Protein 2A3M (pdb70)

Nearest PDB structures (foldseek):
  2a3p-assembly1_A  TM=1.007E+00  e=1.423E-23  Oleidesulfovibrio alaskensis G20
  2cth-assembly1_A  TM=9.618E-01  e=1.543E-16  Nitratidesulfovibrio vulgaris str. Hildenborough
  2yyx-assembly1_A  TM=9.703E-01  e=6.599E-16  Nitratidesulfovibrio vulgaris str. 'Miyazaki F'
  1wr5-assembly1_A  TM=9.757E-01  e=1.269E-15  Nitratidesulfovibrio vulgaris str. 'Miyazaki F'
  1j0o-assembly1_A  TM=9.731E-01  e=3.262E-15  Nitratidesulfovibrio vulgaris

InterPro domains:
  IPR002322 Cytochrome c, class III [PR00609] (39-48)
  IPR002322 Cytochrome c, class III [PR00609] (50-57)
  IPR002322 Cytochrome c, class III [PR00609] (100-111)
  IPR002322 Cytochrome c, class III [PR00609] (122-129)
  IPR020942 Class III cytochrome C [PF02085] (22-129)
  IPR036280 Multiheme cytochrome superfamily [SSF48695] (26-130)

B-factor: mean 16.54, std 6.72, range [8.65, 44.81]

Organism: Oleidesulfovibrio alaskensis (strain ATCC BAA-1058 / DSM 17464 / G20) (NCBI:txid207559)

Secondary structure (DSSP, 8-state):
-PPPPS-EEE-SSSS-EEE-GGGGTTS-GGGTS--BTTB---S-TTSTTSS-B--TT--STTBHHHHHH-S--SSS--HHHHHHHHHTT-HHHHHHHT-SSSSSS--

Solvent-accessible surface area: 8059 Å² total; per-residue (Å²): 105,159,71,70,86,76,42,61,78,51,101,82,63,130,82,78,31,114,54,49,31,74,82,55,93,108,116,134,79,53,64,84,58,53,76,68,131,79,139,165,32,107,56,148,56,16,61,92,52,54,25,52,49,90,90,144,68,42,160,48,105,74,0,15,83,76,44,29,46,51,151,168,46,142,130,54,58,12,58,33,19,36,32,38,147,55,2,46,104,68,171,98,66,95,110,52,42,19,25,106,116,138,4,146,35,28,116

Sequence (107 aa):
AEEAPADGLKMENTKMPVIFNHSSSHSSSYQCADCHHPVDGKENLAKCATAGCHDVFDKKDKSVHSYYKIIHDRKATTVATCMSCHLEAAGSDKDLKKELTGCKKSKCHP

CATH classification: 3.90.10.10

Structure (mmCIF, N/CA/C/O backbone):
data_2A3M
#
_entry.id   2A3M
#
_cell.length_a   43.670
_cell.length_b   43.876
_cell.length_c   57.729
_cell.angle_alpha   90.00
_cell.angle_beta   90.00
_cell.angle_gamma   90.00
#
_symmetry.space_group_name_H-M   'P 21 21 21'
#
loop_
_entity.id
_entity.type
_entity.pdbx_description
1 polymer 'COG3005: Nitrate/TMAO reductases, membrane-bound tetraheme cytochrome c subunit'
2 non-polymer 'HEME C'
3 water water
#
loop_
_atom_site.group_PDB
_atom_site.id
_atom_site.type_symbol
_atom_site.lab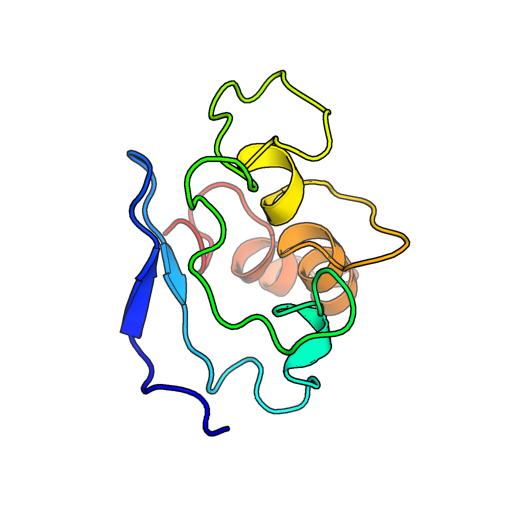el_atom_id
_atom_site.label_alt_id
_atom_site.label_comp_id
_atom_site.label_asym_id
_atom_site.label_entity_id
_atom_site.label_seq_id
_atom_site.pdbx_PDB_ins_code
_atom_site.Cartn_x
_atom_site.Cartn_y
_atom_site.Cartn_z
_atom_site.occupancy
_atom_site.B_iso_or_equiv
_atom_site.auth_seq_id
_atom_site.auth_comp_id
_atom_site.auth_asym_id
_atom_site.auth_atom_id
_atom_site.pdbx_PDB_model_num
ATOM 1 N N . ALA A 1 24 ? 30.316 -11.493 3.796 1.00 18.40 1 ALA A N 1
ATOM 2 C CA . ALA A 1 24 ? 29.469 -11.613 2.573 1.00 14.47 1 ALA A CA 1
ATOM 3 C C . ALA A 1 24 ? 29.589 -10.354 1.738 1.00 14.01 1 ALA A C 1
ATOM 4 O O . ALA A 1 24 ? 29.986 -9.297 2.253 1.00 14.46 1 ALA A O 1
ATOM 6 N N . GLU A 1 25 ? 29.253 -10.471 0.448 1.00 12.30 2 GLU A N 1
ATOM 7 C CA A GLU A 1 25 ? 29.349 -9.369 -0.515 0.50 10.36 2 GLU A CA 1
ATOM 8 C CA B GLU A 1 25 ? 29.346 -9.338 -0.474 0.50 11.66 2 GLU A CA 1
ATOM 9 C C . GLU A 1 25 ? 27.989 -8.739 -0.809 1.00 11.16 2 GLU A C 1
ATOM 10 O O . GLU A 1 25 ? 26.981 -9.443 -0.914 1.00 12.32 2 GLU A O 1
ATOM 21 N N . ALA A 1 26 ? 27.961 -7.416 -0.946 1.00 9.77 3 ALA A N 1
ATOM 22 C CA . ALA A 1 26 ? 26.736 -6.716 -1.319 1.00 11.27 3 ALA A CA 1
ATOM 23 C C . ALA A 1 26 ? 26.346 -7.087 -2.758 1.00 10.79 3 ALA A C 1
ATOM 24 O O . ALA A 1 26 ? 27.221 -7.253 -3.615 1.00 10.82 3 ALA A O 1
ATOM 26 N N . PRO A 1 27 ? 25.031 -7.218 -3.026 1.00 10.64 4 PRO A N 1
ATOM 27 C CA . PRO A 1 27 ? 24.577 -7.492 -4.385 1.00 12.15 4 PRO A CA 1
ATOM 28 C C . PRO A 1 27 ? 24.625 -6.270 -5.288 1.00 11.79 4 PRO A C 1
ATOM 29 O O . PRO A 1 27 ? 24.857 -5.138 -4.833 1.00 11.32 4 PRO A O 1
ATOM 33 N N . ALA A 1 28 ? 24.406 -6.516 -6.575 1.00 11.75 5 ALA A N 1
ATOM 34 C CA . ALA A 1 28 ? 24.418 -5.469 -7.569 1.00 11.23 5 ALA A CA 1
ATOM 35 C C . ALA A 1 28 ? 23.302 -4.477 -7.313 1.00 11.14 5 ALA A C 1
ATOM 36 O O . ALA A 1 28 ? 22.318 -4.781 -6.635 1.00 12.20 5 ALA A O 1
ATOM 38 N N . ASP A 1 29 ? 23.489 -3.280 -7.850 1.00 12.06 6 ASP A N 1
ATOM 39 C CA . ASP A 1 29 ? 22.482 -2.240 -7.806 1.00 12.19 6 ASP A CA 1
ATOM 40 C C . ASP A 1 29 ? 21.223 -2.636 -8.578 1.00 13.56 6 ASP A C 1
ATOM 41 O O . ASP A 1 29 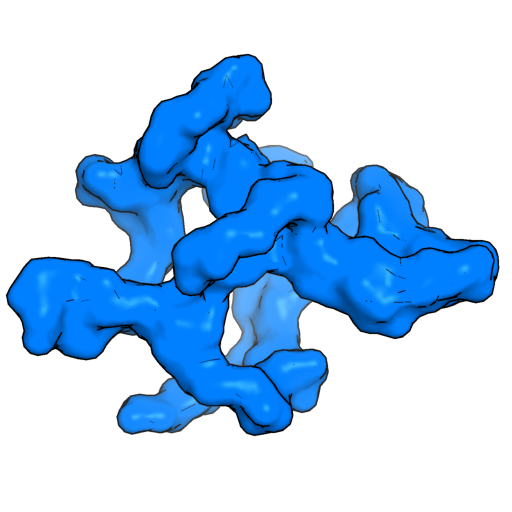? 21.249 -3.554 -9.427 1.00 15.56 6 ASP A O 1
ATOM 46 N N . GLY A 1 30 ? 20.117 -1.949 -8.288 1.00 13.88 7 GLY A N 1
ATOM 47 C CA . GLY A 1 30 ? 18.881 -2.172 -9.036 1.00 14.69 7 GLY A CA 1
ATOM 48 C C . GLY A 1 30 ? 17.918 -3.151 -8.403 1.00 14.60 7 GLY A C 1
ATOM 49 O O . GLY A 1 30 ? 17.001 -3.637 -9.063 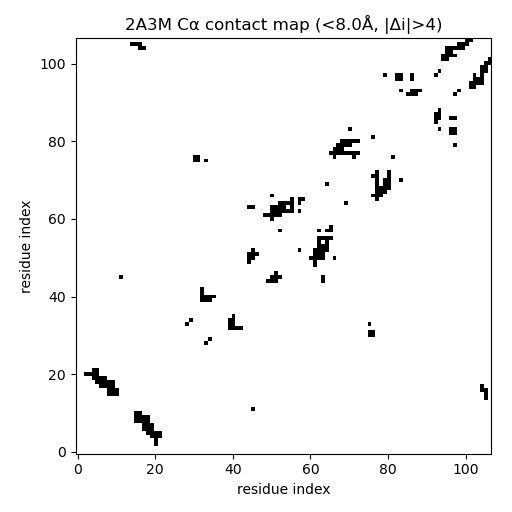1.00 17.36 7 GLY A O 1
ATOM 50 N N . LEU A 1 31 ? 18.110 -3.434 -7.116 1.00 15.47 8 LEU A N 1
ATOM 51 C CA . LEU A 1 31 ? 17.298 -4.406 -6.419 1.00 15.01 8 LEU A CA 1
ATOM 52 C C . LEU A 1 31 ? 15.886 -3.844 -6.223 1.00 15.39 8 LEU A C 1
ATOM 53 O O . LEU A 1 31 ? 15.727 -2.704 -5.791 1.00 18.70 8 LEU A O 1
ATOM 58 N N . LYS A 1 32 ? 14.862 -4.630 -6.550 1.00 17.13 9 LYS A N 1
ATOM 59 C CA . LYS A 1 32 ? 13.476 -4.171 -6.408 1.00 17.87 9 LYS A CA 1
ATOM 60 C C . LYS A 1 32 ? 12.888 -4.624 -5.074 1.00 17.98 9 LYS A C 1
ATOM 61 O O . LYS A 1 32 ? 12.739 -5.829 -4.833 1.00 20.40 9 LYS A O 1
ATOM 64 N N . MET A 1 33 ? 12.578 -3.655 -4.210 1.00 15.55 10 MET A N 1
ATOM 65 C CA . MET A 1 33 ? 11.779 -3.896 -3.007 1.00 14.19 10 MET A CA 1
ATOM 66 C C . MET A 1 33 ? 10.321 -3.788 -3.412 1.00 16.46 10 MET A C 1
ATOM 67 O O . MET A 1 33 ? 9.832 -2.686 -3.709 1.00 14.29 10 MET A O 1
ATOM 72 N N . GLU A 1 34 ? 9.623 -4.923 -3.472 1.00 14.66 11 GLU A N 1
ATOM 73 C CA . GLU A 1 34 ? 8.286 -4.937 -4.071 1.00 16.72 11 GLU A CA 1
ATOM 74 C C . GLU A 1 34 ? 7.247 -5.790 -3.325 1.00 17.28 11 GLU A C 1
ATOM 75 O O . GLU A 1 34 ? 6.509 -6.571 -3.931 1.00 19.17 11 GLU A O 1
ATOM 81 N N . ASN A 1 35 ? 7.173 -5.597 -2.013 1.00 16.03 12 ASN A N 1
ATOM 82 C CA . ASN A 1 35 ? 6.120 -6.203 -1.217 1.00 18.64 12 ASN A CA 1
ATOM 83 C C . ASN A 1 35 ? 4.820 -5.420 -1.289 1.00 20.41 12 ASN A C 1
ATOM 84 O O . ASN A 1 35 ? 3.760 -5.923 -0.902 1.00 23.28 12 ASN A O 1
ATOM 89 N N . THR A 1 36 ? 4.902 -4.195 -1.806 1.00 16.15 13 THR A N 1
ATOM 90 C CA . THR A 1 36 ? 3.767 -3.275 -1.777 1.00 15.88 13 THR A CA 1
ATOM 91 C C . THR A 1 36 ? 3.491 -2.682 -3.148 1.00 14.73 13 THR A C 1
ATOM 92 O O . THR A 1 36 ? 4.221 -2.937 -4.109 1.00 18.60 13 THR A O 1
ATOM 96 N N . LYS A 1 37 ? 2.443 -1.868 -3.221 1.00 13.63 14 LYS A N 1
ATOM 97 C CA . LYS A 1 37 ? 2.087 -1.152 -4.453 1.00 13.84 14 LYS A CA 1
ATOM 98 C C . LYS A 1 37 ? 2.903 0.130 -4.668 1.00 14.57 14 LYS A C 1
ATOM 99 O O . LYS A 1 37 ? 2.647 0.876 -5.620 1.00 14.69 14 LYS A O 1
ATOM 102 N N . MET A 1 38 ? 3.870 0.379 -3.784 1.00 14.19 15 MET A N 1
ATOM 103 C CA . MET A 1 38 ? 4.804 1.501 -3.904 1.00 14.47 15 MET A CA 1
ATOM 104 C C . MET A 1 38 ? 6.256 0.985 -3.896 1.00 13.73 15 MET A C 1
ATOM 105 O O . MET A 1 38 ? 7.029 1.293 -2.978 1.00 13.25 15 MET A O 1
ATOM 110 N N . PRO A 1 39 ? 6.639 0.190 -4.914 1.00 12.81 16 PRO A N 1
ATOM 111 C CA . PRO A 1 39 ? 7.955 -0.442 -4.891 1.00 13.94 16 PRO A CA 1
ATOM 112 C C . PRO A 1 39 ? 9.104 0.554 -5.028 1.00 12.97 16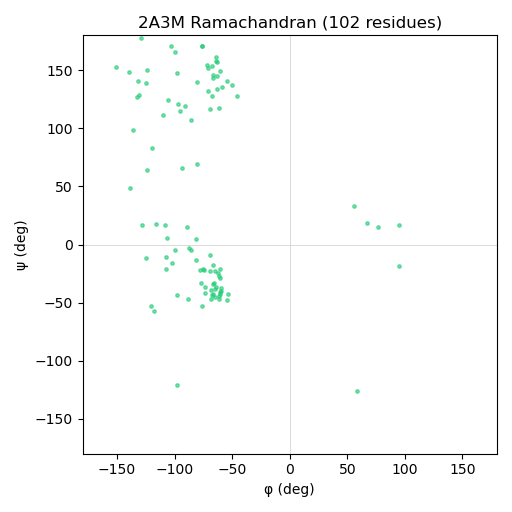 PRO A C 1
ATOM 113 O O . PRO A 1 39 ? 8.938 1.626 -5.615 1.00 12.93 16 PRO A O 1
ATOM 117 N N . VAL A 1 40 ? 10.258 0.183 -4.486 1.00 11.57 17 VAL A N 1
ATOM 118 C CA . VAL A 1 40 ? 11.416 1.065 -4.422 1.00 12.26 17 VAL A CA 1
ATOM 119 C C . VAL A 1 40 ? 12.667 0.333 -4.915 1.00 13.43 17 VAL A C 1
ATOM 120 O O . VAL A 1 40 ? 12.861 -0.855 -4.618 1.00 14.42 17 VAL A O 1
ATOM 124 N N . ILE A 1 41 ? 13.509 1.041 -5.657 1.00 13.58 18 ILE A N 1
ATOM 125 C CA . ILE A 1 41 ? 14.772 0.490 -6.147 1.00 15.44 18 ILE A CA 1
ATOM 126 C C . ILE A 1 41 ? 15.893 0.769 -5.148 1.00 14.63 18 ILE A C 1
ATOM 127 O O . ILE A 1 41 ? 16.193 1.925 -4.830 1.00 14.30 18 ILE A O 1
ATOM 132 N N . PHE A 1 42 ? 16.495 -0.303 -4.633 1.00 14.47 19 PHE A N 1
ATOM 133 C CA . PHE A 1 42 ? 17.557 -0.176 -3.647 1.00 13.52 19 PHE A CA 1
ATOM 134 C C . PHE A 1 42 ? 18.934 -0.478 -4.229 1.00 13.24 19 PHE A C 1
ATOM 135 O O . PHE A 1 42 ? 19.154 -1.561 -4.782 1.00 14.16 19 PHE A O 1
ATOM 143 N N . ASN A 1 43 ? 19.842 0.485 -4.079 1.00 11.96 20 ASN A N 1
ATOM 144 C CA . ASN A 1 43 ? 21.208 0.380 -4.583 1.00 10.64 20 ASN A CA 1
ATOM 145 C C . ASN A 1 43 ? 22.220 0.249 -3.459 1.00 10.72 20 ASN A C 1
ATOM 146 O O . ASN A 1 43 ? 22.450 1.203 -2.719 1.00 10.88 20 ASN A O 1
ATOM 151 N N . HIS A 1 44 ? 22.848 -0.917 -3.337 1.00 10.75 21 HIS A N 1
ATOM 152 C CA . HIS A 1 44 ? 23.861 -1.085 -2.303 1.00 10.85 21 HIS A CA 1
ATOM 153 C C . HIS A 1 44 ? 25.039 -0.107 -2.474 1.00 11.41 21 HIS A C 1
ATOM 154 O O . HIS A 1 44 ? 25.651 0.305 -1.485 1.00 11.30 21 HIS A O 1
ATOM 161 N N . SER A 1 45 ? 25.332 0.297 -3.713 1.00 12.81 22 SER A N 1
ATOM 162 C CA . SER A 1 45 ? 26.453 1.217 -3.956 1.00 13.44 22 SER A CA 1
ATOM 163 C C . SER A 1 45 ? 26.292 2.590 -3.290 1.00 14.14 22 SER A C 1
ATOM 164 O O . SER A 1 45 ? 27.294 3.261 -3.028 1.00 15.39 22 SER A O 1
ATOM 167 N N . SER A 1 46 ? 25.049 3.002 -3.029 1.00 12.27 23 SER A N 1
ATOM 168 C CA A SER A 1 46 ? 24.760 4.272 -2.350 0.50 12.28 23 SER A CA 1
ATOM 169 C CA B SER A 1 46 ? 24.801 4.281 -2.360 0.50 14.12 23 SER A CA 1
ATOM 170 C C . SER A 1 46 ? 24.890 4.165 -0.837 1.00 14.05 23 SER A C 1
ATOM 171 O O . SER A 1 46 ? 24.770 5.167 -0.121 1.00 13.95 23 SER A O 1
ATOM 176 N N . HIS A 1 47 ? 25.116 2.947 -0.354 1.00 11.65 24 HIS A N 1
ATOM 177 C CA . HIS A 1 47 ? 25.177 2.657 1.078 1.00 11.53 24 HIS A CA 1
ATOM 178 C C . HIS A 1 47 ? 26.445 1.883 1.493 1.00 10.07 24 HIS A C 1
ATOM 179 O O . HIS A 1 47 ? 26.509 1.335 2.582 1.00 12.99 24 HIS A O 1
ATOM 186 N N . SER A 1 48 ? 27.457 1.873 0.622 1.00 10.45 25 SER A N 1
ATOM 187 C CA A SER A 1 48 ? 28.636 1.029 0.820 0.50 10.27 25 SER A CA 1
ATOM 188 C CA B SER A 1 48 ? 28.677 1.067 0.786 0.50 11.17 25 SER A CA 1
ATOM 189 C C . SER A 1 48 ? 29.539 1.439 1.985 1.00 12.04 25 SER A C 1
ATOM 190 O O . SER A 1 48 ? 30.389 0.658 2.419 1.00 12.38 25 SER A O 1
ATOM 195 N N . SER A 1 49 ? 29.361 2.649 2.502 1.00 11.57 26 SER A N 1
ATOM 196 C CA . SER A 1 49 ? 30.171 3.093 3.637 1.00 12.59 26 SER A CA 1
ATOM 197 C C . SER A 1 49 ? 29.578 2.695 4.992 1.00 13.07 26 SER A C 1
ATOM 198 O O . SER A 1 49 ? 30.180 2.950 6.039 1.00 14.28 26 SER A O 1
ATOM 201 N N . TYR A 1 50 ? 28.402 2.065 4.966 1.00 11.95 27 TYR A N 1
ATOM 202 C CA . TYR A 1 50 ? 27.772 1.552 6.179 1.00 11.13 27 TYR A CA 1
ATOM 203 C C . TYR A 1 50 ? 28.069 0.071 6.332 1.00 12.82 27 TYR A C 1
ATOM 204 O O . TYR A 1 50 ? 28.206 -0.643 5.351 1.00 13.95 27 TYR A O 1
ATOM 213 N N . GLN A 1 51 ? 28.184 -0.385 7.568 1.00 13.27 28 GLN A N 1
ATOM 214 C CA . GLN A 1 51 ? 28.377 -1.811 7.832 1.00 11.99 28 GLN A CA 1
ATOM 215 C C . GLN A 1 51 ? 27.128 -2.574 7.427 1.00 12.04 28 GLN A C 1
ATOM 216 O O . GLN A 1 51 ? 26.014 -2.078 7.575 1.00 12.49 28 GLN A O 1
ATOM 222 N N . CYS A 1 52 ? 27.307 -3.798 6.925 1.00 12.10 29 CYS A N 1
ATOM 223 C CA . CYS A 1 52 ? 26.160 -4.605 6.512 1.00 11.26 29 CYS A CA 1
ATOM 224 C C . CYS A 1 52 ? 25.142 -4.724 7.641 1.00 13.19 29 CYS A C 1
ATOM 225 O O . CYS A 1 52 ? 23.943 -4.626 7.394 1.00 11.34 29 CYS A O 1
ATOM 228 N N . ALA A 1 53 ? 25.638 -4.942 8.859 1.00 13.09 30 ALA A N 1
ATOM 229 C CA . ALA A 1 53 ? 24.781 -5.142 10.031 1.00 11.61 30 ALA A CA 1
ATOM 230 C C . ALA A 1 53 ? 24.014 -3.890 10.470 1.00 12.67 30 ALA A C 1
ATOM 231 O O . ALA A 1 53 ? 23.133 -3.979 11.328 1.00 13.88 30 ALA A O 1
ATOM 233 N N . ASP A 1 54 ? 24.318 -2.729 9.885 1.00 13.50 31 ASP A N 1
ATOM 234 C CA . ASP A 1 54 ? 23.515 -1.524 10.149 1.00 13.38 31 ASP A CA 1
ATOM 235 C C . ASP A 1 54 ? 22.093 -1.678 9.632 1.00 13.16 31 ASP A C 1
ATOM 236 O O . ASP A 1 54 ? 21.174 -0.985 10.090 1.00 15.52 31 ASP A O 1
ATOM 241 N N . CYS A 1 55 ? 21.911 -2.577 8.665 1.00 11.52 32 CYS A N 1
ATOM 242 C CA . CYS A 1 55 ? 20.592 -2.852 8.101 1.00 10.81 32 CYS A CA 1
ATOM 243 C C . CYS A 1 55 ? 20.253 -4.318 8.308 1.00 11.88 32 CYS A C 1
ATOM 244 O O . CYS A 1 55 ? 19.190 -4.651 8.850 1.00 13.47 32 CYS A O 1
ATOM 247 N N . HIS A 1 56 ? 21.160 -5.185 7.881 1.00 11.15 33 HIS A N 1
ATOM 248 C CA . HIS A 1 56 ? 21.025 -6.626 8.065 1.00 11.81 33 HIS A CA 1
ATOM 249 C C . HIS A 1 56 ? 21.461 -6.988 9.480 1.00 11.79 33 HIS A C 1
ATOM 250 O O . HIS A 1 56 ? 22.500 -7.626 9.677 1.00 11.33 33 HIS A O 1
ATOM 257 N N . HIS A 1 57 ? 20.660 -6.582 10.463 1.00 11.02 34 HIS A N 1
ATOM 258 C CA . HIS A 1 57 ? 20.991 -6.831 11.873 1.00 11.80 34 HIS A CA 1
ATOM 259 C C . HIS A 1 57 ? 21.023 -8.338 12.140 1.00 10.65 34 HIS A C 1
ATOM 260 O O . HIS A 1 57 ? 20.232 -9.084 11.559 1.00 11.93 34 HIS A O 1
ATOM 267 N N . PRO A 1 58 ? 21.924 -8.804 13.027 1.00 11.99 35 PRO A N 1
ATOM 268 C CA . PRO A 1 58 ? 21.925 -10.222 13.359 1.00 11.49 35 PRO A CA 1
ATOM 269 C C . PRO A 1 58 ? 20.619 -10.654 14.029 1.00 12.25 35 PRO A C 1
ATOM 270 O O . PRO A 1 58 ? 19.896 -9.821 14.591 1.00 13.23 35 PRO A O 1
ATOM 274 N N . VAL A 1 59 ? 20.323 -11.947 13.938 1.00 10.18 36 VAL A N 1
ATOM 275 C CA . VAL A 1 59 ? 19.159 -12.522 14.606 1.00 10.48 36 VAL A CA 1
ATOM 276 C C . VAL A 1 59 ? 19.590 -13.789 15.322 1.00 12.47 36 VAL A C 1
ATOM 277 O O . VAL A 1 59 ? 20.204 -14.676 14.722 1.00 10.97 36 VAL A O 1
ATOM 281 N N . ASP A 1 60 ? 19.272 -13.866 16.614 1.00 12.56 37 ASP A N 1
ATOM 282 C CA . ASP A 1 60 ? 19.603 -15.035 17.429 1.00 13.64 37 ASP A CA 1
ATOM 283 C C . ASP A 1 60 ? 21.097 -15.359 17.391 1.00 10.96 37 ASP A C 1
ATOM 284 O O . ASP A 1 60 ? 21.489 -16.528 17.446 1.00 11.12 37 ASP A O 1
ATOM 289 N N . GLY A 1 61 ? 21.921 -14.319 17.290 1.00 12.78 38 GLY A N 1
ATOM 290 C CA . GLY A 1 61 ? 23.377 -14.471 17.282 1.00 12.48 38 GLY A CA 1
ATOM 291 C C . GLY A 1 61 ? 23.957 -14.973 15.977 1.00 13.52 38 GLY A C 1
ATOM 292 O O . GLY A 1 61 ? 25.115 -15.393 15.927 1.00 15.62 38 GLY A O 1
ATOM 293 N N . LYS A 1 62 ? 23.155 -14.929 14.915 1.00 11.20 39 LYS A N 1
ATOM 294 C CA . LYS A 1 62 ? 23.609 -15.378 13.604 1.00 9.41 39 LYS A CA 1
ATOM 295 C C . LYS A 1 62 ? 23.449 -14.290 12.560 1.00 11.62 39 LYS A C 1
ATOM 296 O O . LYS A 1 62 ? 22.561 -13.442 12.653 1.00 11.38 39 LYS A O 1
ATOM 302 N N . GLU A 1 63 ? 24.325 -14.324 11.567 1.00 11.82 40 GLU A N 1
ATOM 303 C CA . GLU A 1 63 ? 24.218 -13.440 10.415 1.00 14.75 40 GLU A CA 1
ATOM 304 C C . GLU A 1 63 ? 22.835 -13.572 9.779 1.00 13.00 40 GLU A C 1
ATOM 305 O O . GLU A 1 63 ? 22.268 -14.671 9.683 1.00 14.38 40 GLU A O 1
ATOM 311 N N . ASN A 1 64 ? 22.299 -12.441 9.350 1.00 12.55 41 ASN A N 1
ATOM 312 C CA . ASN A 1 64 ? 20.942 -12.388 8.845 1.00 13.23 41 ASN A CA 1
ATOM 313 C C . ASN A 1 64 ? 20.874 -11.546 7.587 1.00 13.87 41 ASN A C 1
ATOM 314 O O . ASN A 1 64 ? 20.813 -10.325 7.667 1.00 14.34 41 ASN A O 1
ATOM 319 N N . LEU A 1 65 ? 20.874 -12.209 6.437 1.00 12.61 42 LEU A N 1
ATOM 320 C CA . LEU A 1 65 ? 20.735 -11.512 5.156 1.00 13.31 42 LEU A CA 1
ATOM 321 C C . LEU A 1 65 ? 19.373 -11.772 4.533 1.00 14.39 42 LEU A C 1
ATOM 322 O O . LEU A 1 65 ? 19.183 -11.529 3.333 1.00 14.88 42 LEU A O 1
ATOM 327 N N . ALA A 1 66 ? 18.429 -12.254 5.342 1.00 13.19 43 ALA A N 1
ATOM 328 C CA . ALA A 1 66 ? 17.104 -12.629 4.830 1.00 13.20 43 ALA A CA 1
ATOM 329 C C . ALA A 1 66 ? 16.270 -11.408 4.455 1.00 12.06 43 ALA A C 1
ATOM 330 O O . ALA A 1 66 ? 16.452 -10.311 4.990 1.00 12.61 43 ALA A O 1
ATOM 332 N N . LYS A 1 67 ? 15.334 -11.605 3.529 1.00 13.03 44 LYS A N 1
ATOM 333 C CA . LYS A 1 67 ? 14.425 -10.542 3.135 1.00 13.72 44 LYS A CA 1
ATOM 334 C C . LYS A 1 67 ? 13.634 -10.033 4.341 1.00 12.19 44 LYS A C 1
ATOM 335 O O . LYS A 1 67 ? 13.137 -10.823 5.159 1.00 11.88 44 LYS A O 1
ATOM 341 N N . CYS A 1 68 ? 13.520 -8.714 4.448 1.00 12.49 45 CYS A N 1
ATOM 342 C CA . CYS A 1 68 ? 12.984 -8.093 5.662 1.00 12.84 45 CYS A CA 1
ATOM 343 C C . CYS A 1 68 ? 11.559 -8.516 6.009 1.00 12.52 45 CYS A C 1
ATOM 344 O O . CYS A 1 68 ? 11.238 -8.665 7.187 1.00 12.70 45 CYS A O 1
ATOM 347 N N . ALA A 1 69 ? 10.722 -8.700 4.990 1.00 11.12 46 ALA A N 1
ATOM 348 C CA . ALA A 1 69 ? 9.326 -9.097 5.171 1.00 11.21 46 ALA A CA 1
ATOM 349 C C . ALA A 1 69 ? 9.086 -10.617 5.211 1.00 11.58 46 ALA A C 1
ATOM 350 O O . ALA A 1 69 ? 7.952 -11.071 5.088 1.00 11.00 46 ALA A O 1
ATOM 352 N N . THR A 1 70 ? 10.142 -11.409 5.392 1.00 11.75 47 THR A N 1
ATOM 353 C CA . THR A 1 70 ? 9.997 -12.853 5.578 1.00 12.23 47 THR A CA 1
ATOM 354 C C . THR A 1 70 ? 8.962 -13.117 6.669 1.00 11.20 47 THR A C 1
ATOM 355 O O . THR A 1 70 ? 8.943 -12.409 7.681 1.00 10.74 47 THR A O 1
ATOM 359 N N . ALA A 1 71 ? 8.081 -14.098 6.443 1.00 10.82 48 ALA A N 1
ATOM 360 C CA . ALA A 1 71 ? 7.071 -14.490 7.440 1.00 11.02 48 ALA A CA 1
ATOM 361 C C . ALA A 1 71 ? 7.687 -14.615 8.823 1.00 13.63 48 ALA A C 1
ATOM 362 O O . ALA A 1 71 ? 8.703 -15.279 8.996 1.00 14.09 48 ALA A O 1
ATOM 364 N N . GLY A 1 72 ? 7.081 -13.942 9.800 1.00 13.00 49 GLY A N 1
ATOM 365 C CA . GLY A 1 72 ? 7.607 -13.939 11.161 1.00 13.17 49 GLY A CA 1
ATOM 366 C C . GLY A 1 72 ? 8.507 -12.763 11.495 1.00 14.19 49 GLY A C 1
ATOM 367 O O . GLY A 1 72 ? 8.735 -12.474 12.668 1.00 15.05 49 GLY A O 1
ATOM 368 N N . CYS A 1 73 ? 9.016 -12.096 10.463 1.00 12.10 50 CYS A N 1
ATOM 369 C CA . CYS A 1 73 ? 9.920 -10.967 10.625 1.00 12.71 50 CYS A CA 1
ATOM 370 C C . CYS A 1 73 ? 9.120 -9.669 10.506 1.00 13.66 50 CYS A C 1
ATOM 371 O O . CYS A 1 73 ? 8.192 -9.455 11.292 1.00 13.11 50 CYS A O 1
ATOM 374 N N . HIS A 1 74 ? 9.457 -8.812 9.543 1.00 12.04 51 HIS A N 1
ATOM 375 C CA . HIS A 1 74 ? 8.723 -7.560 9.363 1.00 11.77 51 HIS A CA 1
ATOM 376 C C . HIS A 1 74 ? 7.612 -7.762 8.321 1.00 13.12 51 HIS A C 1
ATOM 377 O O . HIS A 1 74 ? 7.638 -7.194 7.215 1.00 12.04 51 HIS A O 1
ATOM 384 N N . ASP A 1 75 ? 6.649 -8.608 8.706 1.00 11.69 52 ASP A N 1
ATOM 385 C CA . ASP A 1 75 ? 5.649 -9.158 7.786 1.00 10.21 52 ASP A CA 1
ATOM 386 C C . ASP A 1 75 ? 4.239 -8.563 7.941 1.00 14.14 52 ASP A C 1
ATOM 387 O O . ASP A 1 75 ? 3.288 -9.014 7.288 1.00 14.25 52 ASP A O 1
ATOM 392 N N . VAL A 1 76 ? 4.105 -7.554 8.792 1.00 12.64 53 VAL A N 1
ATOM 393 C CA . VAL A 1 76 ? 2.819 -6.904 9.010 1.00 13.55 53 VAL A CA 1
ATOM 394 C C . VAL A 1 76 ? 2.752 -5.645 8.158 1.00 14.99 53 VAL A C 1
ATOM 395 O O . VAL A 1 76 ? 3.589 -4.738 8.297 1.00 12.32 53 VAL A O 1
ATOM 399 N N . PHE A 1 77 ? 1.757 -5.601 7.272 1.00 18.07 54 PHE A N 1
ATOM 400 C CA . PHE A 1 77 ? 1.652 -4.522 6.296 1.00 22.23 54 PHE A CA 1
ATOM 401 C C . PHE A 1 77 ? 0.665 -3.393 6.614 1.00 26.13 54 PHE A C 1
ATOM 402 O O . PHE A 1 77 ? 0.608 -2.392 5.894 1.00 30.10 54 PHE A O 1
ATOM 410 N N . ASP A 1 78 ? -0.079 -3.547 7.705 1.00 27.15 55 ASP A N 1
ATOM 411 C CA . ASP A 1 78 ? -0.888 -2.459 8.239 1.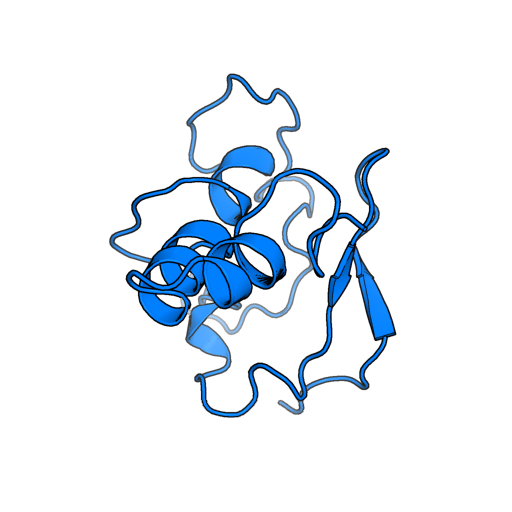00 27.59 55 ASP A CA 1
ATOM 412 C C . ASP A 1 78 ? 0.027 -1.295 8.635 1.00 27.63 55 ASP A C 1
ATOM 413 O O . ASP A 1 78 ? 0.895 -1.446 9.500 1.00 23.48 55 ASP A O 1
ATOM 418 N N . LYS A 1 79 ? -0.166 -0.151 7.979 1.00 27.53 56 LYS A N 1
ATOM 419 C CA . LYS A 1 79 ? 0.629 1.065 8.212 1.00 30.19 56 LYS A CA 1
ATOM 420 C C . LYS A 1 79 ? 0.498 1.586 9.640 1.00 29.18 56 LYS A C 1
ATOM 421 O O . LYS A 1 79 ? 1.405 2.249 10.154 1.00 29.96 56 LYS A O 1
ATOM 427 N N . LYS A 1 80 ? -0.643 1.288 10.260 1.00 27.24 57 LYS A N 1
ATOM 428 C CA . LYS A 1 80 ? -0.945 1.705 11.626 1.00 26.41 57 LYS A CA 1
ATOM 429 C C . LYS A 1 80 ? -0.180 0.882 12.665 1.00 25.51 57 LYS A C 1
ATOM 430 O O . LYS A 1 80 ? -0.005 1.326 13.801 1.00 25.65 57 LYS A O 1
ATOM 432 N N . ASP A 1 81 ? 0.276 -0.310 12.276 1.00 23.06 58 ASP A N 1
ATOM 433 C CA . ASP A 1 81 ? 0.986 -1.203 13.195 1.00 20.48 58 ASP A CA 1
ATOM 434 C C . ASP A 1 81 ? 2.332 -0.611 13.583 1.00 20.60 58 ASP A C 1
ATOM 435 O O . ASP A 1 81 ? 3.116 -0.195 12.722 1.00 20.14 58 ASP A O 1
ATOM 440 N N . LYS A 1 82 ? 2.584 -0.540 14.888 1.00 19.17 59 LYS A N 1
ATOM 441 C CA . LYS A 1 82 ? 3.844 -0.010 15.384 1.00 18.67 59 LYS A CA 1
ATOM 442 C C . LYS A 1 82 ? 4.654 -1.064 16.134 1.00 17.57 59 LYS A C 1
ATOM 443 O O . LYS A 1 82 ? 5.583 -0.722 16.860 1.00 18.46 59 LYS A O 1
ATOM 449 N N . SER A 1 83 ? 4.318 -2.342 15.940 1.00 13.54 60 SER A N 1
ATOM 450 C CA . SER A 1 83 ? 5.065 -3.442 16.542 1.00 13.22 60 SER A CA 1
ATOM 451 C C . SER A 1 83 ? 6.377 -3.673 15.805 1.00 14.05 60 SER A C 1
ATOM 452 O O . SER A 1 83 ? 6.601 -3.105 14.728 1.00 14.34 60 SER A O 1
ATOM 455 N N . VAL A 1 84 ? 7.224 -4.526 16.379 1.00 14.42 61 VAL A N 1
ATOM 456 C CA . VAL A 1 84 ? 8.486 -4.909 15.745 1.00 16.09 61 VAL A CA 1
ATOM 457 C C . VAL A 1 84 ? 8.253 -5.598 14.390 1.00 14.99 61 VAL A C 1
ATOM 458 O O . VAL A 1 84 ? 9.151 -5.638 13.553 1.00 17.22 61 VAL A O 1
ATOM 462 N N . HIS A 1 85 ? 7.047 -6.125 14.182 1.00 14.13 62 HIS A N 1
ATOM 463 C CA . HIS A 1 85 ? 6.728 -6.831 12.946 1.00 12.54 62 HIS A CA 1
ATOM 464 C C . HIS A 1 85 ? 6.270 -5.918 11.823 1.00 11.46 62 HIS A C 1
ATOM 465 O O . HIS A 1 85 ? 6.078 -6.367 10.700 1.00 11.77 62 HIS A O 1
ATOM 472 N N . SER A 1 86 ? 6.116 -4.633 12.113 1.00 11.05 63 SER A N 1
ATOM 473 C CA . SER A 1 86 ? 5.655 -3.676 11.119 1.00 10.51 63 SER A CA 1
ATOM 474 C C . SER A 1 86 ? 6.669 -3.403 10.018 1.00 11.70 63 SER A C 1
ATOM 475 O O . SER A 1 86 ? 7.742 -2.861 10.282 1.00 13.58 63 SER A O 1
ATOM 478 N N . TYR A 1 87 ? 6.310 -3.759 8.785 1.00 10.38 64 TYR A N 1
ATOM 479 C CA . TYR A 1 87 ? 7.155 -3.455 7.629 1.00 10.94 64 TYR A CA 1
ATOM 480 C C . TYR A 1 87 ? 7.181 -1.951 7.385 1.00 11.18 64 TYR A C 1
ATOM 481 O O . TYR A 1 87 ? 8.223 -1.390 7.039 1.00 12.47 64 TYR A O 1
ATOM 490 N N . TYR A 1 88 ? 6.040 -1.288 7.556 1.00 11.23 65 TYR A N 1
ATOM 491 C CA . TYR A 1 88 ? 6.008 0.149 7.332 1.00 11.30 65 TYR A CA 1
ATOM 492 C C . TYR A 1 88 ? 6.968 0.900 8.265 1.00 11.48 65 TYR A C 1
ATOM 493 O O . TYR A 1 88 ? 7.656 1.825 7.839 1.00 13.71 65 TYR A O 1
ATOM 502 N N . LYS A 1 89 ? 7.025 0.478 9.529 1.00 11.42 66 LYS A N 1
ATOM 503 C CA . LYS A 1 89 ? 7.824 1.145 10.557 1.00 13.33 66 LYS A CA 1
ATOM 504 C C . LYS A 1 89 ? 9.321 1.042 10.316 1.00 12.32 66 LYS A C 1
ATOM 505 O O . LYS A 1 89 ? 10.039 2.038 10.476 1.00 12.54 66 LYS A O 1
ATOM 511 N N . ILE A 1 90 ? 9.796 -0.143 9.923 1.00 11.51 67 ILE A N 1
ATOM 512 C CA . ILE A 1 90 ? 11.248 -0.331 9.757 1.00 12.28 67 ILE A CA 1
ATOM 513 C C . ILE A 1 90 ? 11.801 0.507 8.603 1.00 12.92 67 ILE A C 1
ATOM 514 O O . ILE A 1 90 ? 13.011 0.728 8.504 1.00 13.14 67 ILE A O 1
ATOM 519 N N . ILE A 1 91 ? 10.907 0.957 7.724 1.00 12.73 68 ILE A N 1
ATOM 520 C CA . ILE A 1 91 ? 11.301 1.770 6.586 1.00 12.44 68 ILE A CA 1
ATOM 521 C C . ILE A 1 91 ? 11.083 3.263 6.860 1.00 11.56 68 ILE A C 1
ATOM 522 O O . ILE A 1 91 ? 11.944 4.099 6.547 1.00 11.46 68 ILE A O 1
ATOM 527 N N . HIS A 1 92 ? 9.928 3.587 7.448 1.00 11.42 69 HIS A N 1
ATOM 528 C CA . HIS A 1 92 ? 9.451 4.961 7.483 1.00 11.99 69 HIS A CA 1
ATOM 529 C C . HIS A 1 92 ? 9.524 5.682 8.834 1.00 12.44 69 HIS A C 1
ATOM 530 O O . HIS A 1 92 ? 9.318 6.898 8.872 1.00 12.04 69 HIS A O 1
ATOM 537 N N . ASP A 1 93 ? 9.807 4.983 9.935 1.00 13.11 70 ASP A N 1
ATOM 538 C CA . ASP A 1 93 ? 9.779 5.672 11.224 1.00 13.36 70 ASP A CA 1
ATOM 539 C C . ASP A 1 93 ? 10.843 6.771 11.250 1.00 13.66 70 ASP A C 1
ATOM 540 O O . ASP A 1 93 ? 11.982 6.563 10.815 1.00 14.55 70 ASP A O 1
ATOM 545 N N . ARG A 1 94 ? 10.450 7.952 11.718 1.00 14.19 71 ARG A N 1
ATOM 546 C CA . ARG A 1 94 ? 11.336 9.117 11.672 1.00 14.08 71 ARG A CA 1
ATOM 547 C C . ARG A 1 94 ? 12.451 9.071 12.710 1.00 17.63 71 ARG A C 1
ATOM 548 O O . ARG A 1 94 ? 13.480 9.720 12.545 1.00 20.86 71 ARG A O 1
ATOM 556 N N . LYS A 1 95 ? 12.240 8.291 13.762 1.00 19.79 72 LYS A N 1
ATOM 557 C CA . LYS A 1 95 ? 13.210 8.149 14.840 1.00 22.43 72 LYS A CA 1
ATOM 558 C C . LYS A 1 95 ? 13.556 6.683 15.062 1.00 22.80 72 LYS A C 1
ATOM 559 O O . LYS A 1 95 ? 12.681 5.819 15.034 1.00 24.14 72 LYS A O 1
ATOM 565 N N . ALA A 1 96 ? 14.839 6.421 15.283 1.00 18.21 73 ALA A N 1
ATOM 566 C CA . ALA A 1 96 ? 15.332 5.063 15.488 1.00 18.49 73 ALA A CA 1
ATOM 567 C C . ALA A 1 96 ? 16.389 5.028 16.592 1.00 18.24 73 ALA A C 1
ATOM 568 O O . ALA A 1 96 ? 17.136 5.989 16.780 1.00 18.80 73 ALA A O 1
ATOM 570 N N . THR A 1 97 ? 16.452 3.916 17.318 1.00 19.64 74 THR A N 1
ATOM 571 C CA . THR A 1 97 ? 17.401 3.766 18.418 1.00 21.41 74 THR A CA 1
ATOM 572 C C . THR A 1 97 ? 18.380 2.619 18.169 1.00 22.66 74 THR A C 1
ATOM 573 O O . THR A 1 97 ? 19.596 2.826 18.160 1.00 24.99 74 THR A O 1
ATOM 577 N N . THR A 1 98 ? 17.848 1.419 17.958 1.00 22.75 75 THR A N 1
ATOM 578 C CA . THR A 1 98 ? 18.674 0.209 17.876 1.00 23.21 75 THR A CA 1
ATOM 579 C C . THR A 1 98 ? 19.162 -0.052 16.463 1.00 20.52 75 THR A C 1
ATOM 580 O O . THR A 1 98 ? 20.342 -0.330 16.246 1.00 20.79 75 THR A O 1
ATOM 584 N N . VAL A 1 99 ? 18.242 0.043 15.508 1.00 18.08 76 VAL A N 1
ATOM 585 C CA . VAL A 1 99 ? 18.549 -0.135 14.094 1.00 14.70 76 VAL A CA 1
ATOM 586 C C . VAL A 1 99 ? 17.930 1.045 13.345 1.00 12.85 76 VAL A C 1
ATOM 587 O O . VAL A 1 99 ? 16.755 1.348 13.535 1.00 13.54 76 VAL A O 1
ATOM 591 N N . ALA A 1 100 ? 18.732 1.721 12.527 1.00 12.00 77 ALA A N 1
ATOM 592 C CA . ALA A 1 100 ? 18.221 2.820 11.719 1.00 12.04 77 ALA A CA 1
ATOM 593 C C . ALA A 1 100 ? 17.125 2.360 10.772 1.00 14.06 77 ALA A C 1
ATOM 594 O O . ALA A 1 100 ? 17.119 1.207 10.298 1.00 13.74 77 ALA A O 1
ATOM 596 N N . THR A 1 101 ? 16.201 3.272 10.490 1.00 12.77 78 THR A N 1
ATOM 597 C CA . THR A 1 101 ? 15.257 3.045 9.404 1.00 12.73 78 THR A CA 1
ATOM 598 C C . THR A 1 101 ? 15.746 3.823 8.192 1.00 11.20 78 THR A C 1
ATOM 599 O O . THR A 1 101 ? 16.616 4.688 8.306 1.00 13.06 78 THR A O 1
ATOM 603 N N . CYS A 1 102 ? 15.203 3.525 7.016 1.00 11.76 79 CYS A N 1
ATOM 604 C CA . CYS A 1 102 ? 15.571 4.283 5.826 1.00 12.68 79 CYS A CA 1
ATOM 605 C C . CYS A 1 102 ? 15.348 5.764 6.087 1.00 13.34 79 CYS A C 1
ATOM 606 O O . CYS A 1 102 ? 16.206 6.603 5.796 1.00 13.14 79 CYS A O 1
ATOM 609 N N . MET A 1 103 ? 14.175 6.071 6.629 1.00 10.68 80 MET A N 1
ATOM 610 C CA . MET A 1 103 ? 13.782 7.453 6.871 1.00 10.05 80 MET A CA 1
ATOM 611 C C . MET A 1 103 ? 14.618 8.125 7.941 1.00 11.69 80 MET A C 1
ATOM 612 O O . MET A 1 103 ? 15.009 9.279 7.769 1.00 12.87 80 MET A O 1
ATOM 617 N N . SER A 1 104 ? 14.889 7.432 9.046 1.00 11.35 81 SER A N 1
ATOM 618 C CA . SER A 1 104 ? 15.610 8.093 10.132 1.00 12.35 81 SER A CA 1
ATOM 619 C C . SER A 1 104 ? 17.014 8.462 9.678 1.00 11.31 81 SER A C 1
ATOM 620 O O . SER A 1 104 ? 17.524 9.523 10.033 1.00 13.66 81 SER A O 1
ATOM 623 N N . CYS A 1 105 ? 17.638 7.593 8.887 1.00 11.56 82 CYS A N 1
ATOM 624 C CA . CYS A 1 105 ? 18.972 7.902 8.403 1.00 11.33 82 CYS A CA 1
ATOM 625 C C . CYS A 1 105 ? 18.939 8.967 7.317 1.00 12.76 82 CYS A C 1
ATOM 626 O O . CYS A 1 105 ? 19.772 9.880 7.322 1.00 11.43 82 CYS A O 1
ATOM 629 N N . HIS A 1 106 ? 17.972 8.876 6.400 1.00 11.88 83 HIS A N 1
ATOM 630 C CA . HIS A 1 106 ? 17.872 9.880 5.341 1.00 11.22 83 HIS A CA 1
ATOM 631 C C . HIS A 1 106 ? 17.514 11.265 5.897 1.00 12.05 83 HIS A C 1
ATOM 632 O O . HIS A 1 106 ? 17.986 12.272 5.371 1.00 12.76 83 HIS A O 1
ATOM 639 N N . LEU A 1 107 ? 16.716 11.317 6.966 1.00 12.11 84 LEU A N 1
ATOM 640 C CA . LEU A 1 107 ? 16.426 12.611 7.621 1.00 12.87 84 LEU A CA 1
ATOM 641 C C . LEU A 1 107 ? 17.700 13.266 8.135 1.00 13.53 84 LEU A C 1
ATOM 642 O O . LEU A 1 107 ? 17.900 14.469 7.975 1.00 14.43 84 LEU A O 1
ATOM 647 N N . GLU A 1 108 ? 18.568 12.459 8.731 1.00 12.75 85 GLU A N 1
ATOM 648 C CA . GLU A 1 108 ? 19.878 12.948 9.177 1.00 13.48 85 GLU A CA 1
ATOM 649 C C . GLU A 1 108 ? 20.753 13.376 7.989 1.00 13.63 85 GLU A C 1
ATOM 650 O O . GLU A 1 108 ? 21.385 14.442 8.020 1.00 14.86 85 GLU A O 1
ATOM 656 N N . ALA A 1 109 ? 20.781 12.552 6.943 1.00 13.87 86 ALA A N 1
ATOM 657 C CA . ALA A 1 109 ? 21.649 12.822 5.799 1.00 15.57 86 ALA A CA 1
ATOM 658 C C . ALA A 1 109 ? 21.224 14.071 5.038 1.00 18.93 86 ALA A C 1
ATOM 659 O O . ALA A 1 109 ? 22.070 14.786 4.510 1.00 22.30 86 ALA A O 1
ATOM 661 N N . ALA A 1 110 ? 19.921 14.330 4.991 1.00 17.98 87 ALA A N 1
ATOM 662 C CA . ALA A 1 110 ? 19.390 15.461 4.243 1.00 20.23 87 ALA A CA 1
ATOM 663 C C . ALA A 1 110 ? 19.616 16.748 5.017 1.00 20.76 87 ALA A C 1
ATOM 664 O O . ALA A 1 110 ? 19.829 17.806 4.423 1.00 22.83 87 ALA A O 1
ATOM 666 N N . GLY A 1 111 ? 19.577 16.647 6.344 1.00 22.95 88 GLY A N 1
ATOM 667 C CA . GLY A 1 111 ? 19.743 17.802 7.215 1.00 25.17 88 GLY A CA 1
ATOM 668 C C . GLY A 1 111 ? 18.693 18.846 6.918 1.00 26.84 88 GLY A C 1
ATOM 669 O O . GLY A 1 111 ? 17.497 18.548 6.877 1.00 27.32 88 GLY A O 1
ATOM 670 N N . SER A 1 112 ? 19.148 20.068 6.660 1.00 28.93 89 SER A N 1
ATOM 671 C CA . SER A 1 112 ? 18.249 21.209 6.587 1.00 30.96 89 SER A CA 1
ATOM 672 C C . SER A 1 112 ? 17.896 21.685 5.172 1.00 32.85 89 SER A C 1
ATOM 673 O O . SER A 1 112 ? 16.925 22.433 5.001 1.00 33.68 89 SER A O 1
ATOM 676 N N . ASP A 1 113 ? 18.663 21.263 4.166 1.00 34.41 90 ASP A N 1
ATOM 677 C CA . ASP A 1 113 ? 18.453 21.777 2.805 1.00 36.72 90 ASP A CA 1
ATOM 678 C C . ASP A 1 113 ? 17.3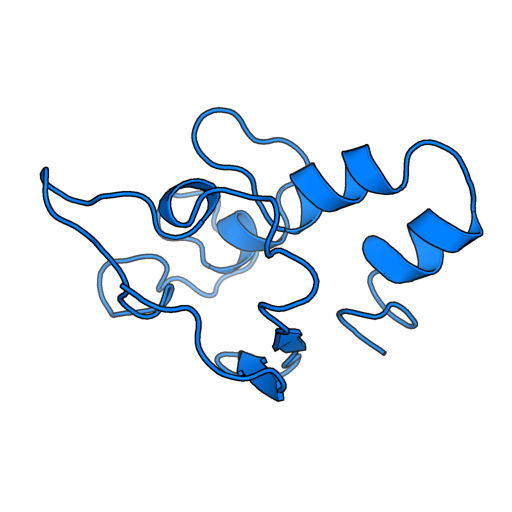10 21.119 2.030 1.00 35.49 90 ASP A C 1
ATOM 679 O O . ASP A 1 113 ? 17.113 19.894 2.085 1.00 34.64 90 ASP A O 1
ATOM 684 N N . LYS A 1 114 ? 16.580 21.962 1.302 1.00 34.40 91 LYS A N 1
ATOM 685 C CA . LYS A 1 114 ? 15.338 21.600 0.619 1.00 32.98 91 LYS A CA 1
ATOM 686 C C . LYS A 1 114 ? 15.489 20.486 -0.415 1.00 30.74 91 LYS A C 1
ATOM 687 O O . LYS A 1 114 ? 14.619 19.624 -0.518 1.00 29.25 91 LYS A O 1
ATOM 693 N N . ASP A 1 115 ? 16.581 20.522 -1.178 1.00 27.56 92 ASP A N 1
ATOM 694 C CA . ASP A 1 115 ? 16.805 19.561 -2.259 1.00 26.13 92 ASP A CA 1
ATOM 695 C C . ASP A 1 115 ? 17.049 18.148 -1.749 1.00 24.03 92 ASP A C 1
ATOM 696 O O . ASP A 1 115 ? 16.461 17.195 -2.265 1.00 22.22 92 ASP A O 1
ATOM 701 N N . LEU A 1 116 ? 17.923 18.014 -0.751 1.00 22.88 93 LEU A N 1
ATOM 702 C CA . LEU A 1 116 ? 18.202 16.706 -0.157 1.00 20.87 93 LEU A CA 1
ATOM 703 C C . LEU A 1 116 ? 16.972 16.131 0.530 1.00 20.71 93 LEU A C 1
ATOM 704 O O . LEU A 1 116 ? 16.745 14.923 0.474 1.00 17.74 93 LEU A O 1
ATOM 709 N N . LYS A 1 117 ? 16.180 16.999 1.159 1.00 20.42 94 LYS A N 1
ATOM 710 C CA . LYS A 1 117 ? 14.899 16.594 1.748 1.00 20.54 94 LYS A CA 1
ATOM 711 C C . LYS A 1 117 ? 13.956 16.069 0.669 1.00 18.10 94 LYS A C 1
ATOM 712 O O . LYS A 1 117 ? 13.342 15.016 0.829 1.00 16.98 94 LYS A O 1
ATOM 718 N N . LYS A 1 118 ? 13.890 16.780 -0.451 1.00 17.80 95 LYS A N 1
ATOM 719 C CA . LYS A 1 118 ? 13.071 16.365 -1.584 1.00 16.22 95 LYS A CA 1
ATOM 720 C C . LYS A 1 118 ? 13.521 15.012 -2.134 1.00 17.48 95 LYS A C 1
ATOM 721 O O . LYS A 1 118 ? 12.697 14.137 -2.367 1.00 16.40 95 LYS A O 1
ATOM 727 N N . GLU A 1 119 ? 14.826 14.852 -2.334 1.00 14.70 96 GLU A N 1
ATOM 728 C CA . GLU A 1 119 ? 15.385 13.631 -2.924 1.00 15.98 96 GLU A CA 1
ATOM 729 C C . GLU A 1 119 ? 15.390 12.420 -2.006 1.00 12.71 96 GLU A C 1
ATOM 730 O O . GLU A 1 119 ? 15.220 11.288 -2.472 1.00 13.96 96 GLU A O 1
ATOM 736 N N . LEU A 1 120 ? 15.635 12.653 -0.719 1.00 12.26 97 LEU A N 1
ATOM 737 C CA . LEU A 1 120 ? 15.894 11.550 0.194 1.00 10.46 97 LEU A CA 1
ATOM 738 C C . LEU A 1 120 ? 14.773 11.254 1.174 1.00 12.09 97 LEU A C 1
ATOM 739 O O . LEU A 1 120 ? 14.720 10.156 1.715 1.00 11.25 97 LEU A O 1
ATOM 744 N N . THR A 1 121 ? 13.890 12.220 1.418 1.00 11.96 98 THR A N 1
ATOM 745 C CA . THR A 1 121 ? 12.889 12.039 2.479 1.00 11.55 98 THR A CA 1
ATOM 746 C C . THR A 1 121 ? 11.434 12.219 2.031 1.00 11.07 98 THR A C 1
ATOM 747 O O . THR A 1 121 ? 10.508 11.863 2.764 1.00 11.34 98 THR A O 1
ATOM 751 N N . GLY A 1 122 ? 11.232 12.741 0.828 1.00 11.30 99 GLY A N 1
ATOM 752 C CA . GLY A 1 122 ? 9.879 13.036 0.363 1.00 9.70 99 GLY A CA 1
ATOM 753 C C . GLY A 1 122 ? 9.031 11.809 0.052 1.00 10.77 99 GLY A C 1
ATOM 754 O O . GLY A 1 122 ? 9.543 10.761 -0.326 1.00 11.00 99 GLY A O 1
ATOM 755 N N . CYS A 1 123 ? 7.715 11.952 0.196 1.00 12.79 100 CYS A N 1
ATOM 756 C CA . CYS A 1 123 ? 6.789 10.833 -0.012 1.00 11.31 100 CYS A CA 1
ATOM 757 C C . CYS A 1 123 ? 6.537 10.537 -1.478 1.00 12.49 100 CYS A C 1
ATOM 758 O O . CYS A 1 123 ? 6.114 9.436 -1.841 1.00 12.39 100 CYS A O 1
ATOM 761 N N . LYS A 1 124 ? 6.779 11.539 -2.309 1.00 11.12 101 LYS A N 1
ATOM 762 C CA . LYS A 1 124 ? 6.599 11.428 -3.745 1.00 11.20 101 LYS A CA 1
ATOM 763 C C . LYS A 1 124 ? 7.593 12.394 -4.362 1.00 11.40 101 LYS A C 1
ATOM 764 O O . LYS A 1 124 ? 7.963 13.369 -3.725 1.00 12.78 101 LYS A O 1
ATOM 770 N N . LYS A 1 125 ? 8.037 12.116 -5.590 1.00 12.36 102 LYS A N 1
ATOM 771 C CA . LYS A 1 125 ? 9.052 12.939 -6.264 1.00 10.35 102 LYS A CA 1
ATOM 772 C C . LYS A 1 125 ? 10.409 12.844 -5.563 1.00 12.00 102 LYS A C 1
ATOM 773 O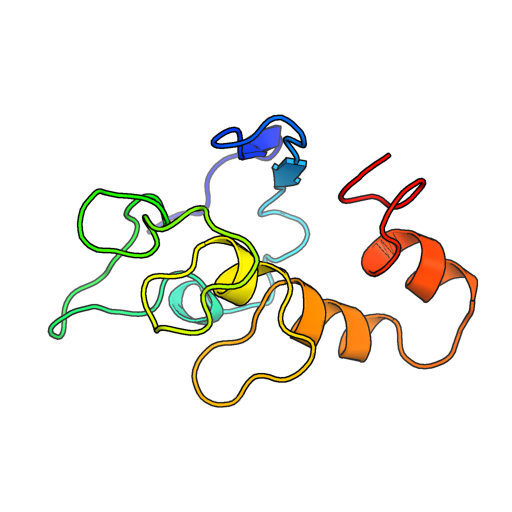 O . LYS A 1 125 ? 11.276 13.708 -5.737 1.00 14.56 102 LYS A O 1
ATOM 779 N N . SER A 1 126 ? 10.578 11.801 -4.755 1.00 11.84 103 SER A N 1
ATOM 780 C CA . SER A 1 126 ? 11.855 11.509 -4.131 1.00 11.51 103 SER A CA 1
ATOM 781 C C . SER A 1 126 ? 12.521 10.354 -4.864 1.00 11.63 103 SER A C 1
ATOM 782 O O . SER A 1 126 ? 11.898 9.692 -5.696 1.00 12.44 103 SER A O 1
ATOM 785 N N . LYS A 1 127 ? 13.780 10.095 -4.533 1.00 11.23 104 LYS A N 1
ATOM 786 C CA . LYS A 1 127 ? 14.487 8.966 -5.146 1.00 12.29 104 LYS A CA 1
ATOM 787 C C . LYS A 1 127 ? 13.944 7.618 -4.677 1.00 11.72 104 LYS A C 1
ATOM 788 O O . LYS A 1 127 ? 14.078 6.617 -5.369 1.00 14.04 104 LYS A O 1
ATOM 794 N N . CYS A 1 128 ? 13.304 7.592 -3.506 1.00 12.50 105 CYS A N 1
ATOM 795 C CA . CYS A 1 128 ? 12.624 6.370 -3.071 1.00 12.28 105 CYS A CA 1
ATOM 796 C C . CYS A 1 128 ? 11.313 6.185 -3.828 1.00 11.26 105 CYS A C 1
ATOM 797 O O . CYS A 1 128 ? 11.058 5.116 -4.392 1.00 12.50 105 CYS A O 1
ATOM 800 N N . HIS A 1 129 ? 10.479 7.223 -3.815 1.00 11.01 106 HIS A N 1
ATOM 801 C CA . HIS A 1 129 ? 9.178 7.178 -4.471 1.00 11.79 106 HIS A CA 1
ATOM 802 C C . HIS A 1 129 ? 9.126 8.274 -5.558 1.00 11.52 106 HIS A C 1
ATOM 803 O O . HIS A 1 129 ? 8.616 9.372 -5.316 1.00 12.19 106 HIS A O 1
ATOM 810 N N . PRO A 1 130 ? 9.667 7.989 -6.760 1.00 12.56 107 PRO A N 1
ATOM 811 C CA . PRO A 1 130 ? 9.577 8.984 -7.832 1.00 12.61 107 PRO A CA 1
ATOM 812 C C . PRO A 1 130 ? 8.133 9.269 -8.241 1.00 15.75 107 PRO A C 1
ATOM 813 O O . PRO A 1 130 ? 7.818 10.414 -8.579 1.00 18.46 107 PRO A O 1
#

Foldseek 3Di:
DDDDAFQDWPDPDPQIFTDGVVVVVV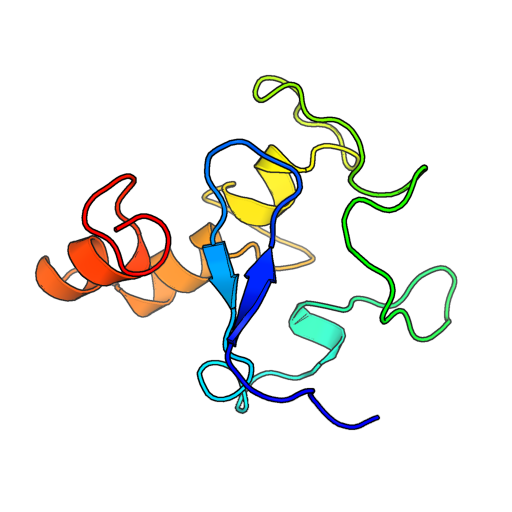DDPCLLQPDDPPHGGPDDQCPVPHLVDDPCPDPDRNPPNCQAQPCDDDPHHHQNVVQCVVLDDDDVSCQARHDPDNHNGGD

Radius of gyration: 13.91 Å; Cα contacts (8 Å, |Δi|>4): 143; chains: 1; bounding box: 31×37×28 Å